Protein AF-A0A0G3GQZ3-F1 (afdb_monomer)

pLDDT: mean 76.83, std 14.46, range [41.19, 97.12]

Sequence (143 aa):
MNITDSNKFIHALNTIAEGVTLLGKAIEETSWAAIEDHADAVGARPITAAELYRPDLVAEAEAYEAAQAQAEQTATPEAAAAAAPEVMAEVTLVELRTLLARLSQSGLTEKVRGLLGEFGYDKLSAVPEEQYAALFARAKELK

Radius of gyration: 30.35 Å; Cα contacts (8 Å, |Δi|>4): 54; chains: 1; bounding box: 63×55×61 Å

Solvent-accessible surface area (backbone atoms only — not comparable to full-atom values): 8788 Å² total; per-residue (Å²): 133,56,70,72,56,51,50,51,51,52,51,53,52,51,54,50,52,53,51,54,30,50,50,42,44,52,52,50,52,56,63,58,75,70,60,67,99,51,92,80,77,7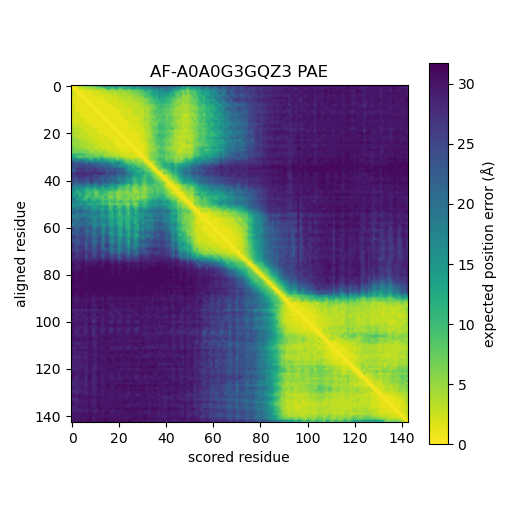6,72,86,79,82,78,42,71,55,74,71,65,46,70,67,59,53,52,51,49,53,51,49,51,52,52,49,54,48,53,59,66,70,57,56,93,83,64,88,84,77,77,81,76,88,69,73,83,71,53,45,72,65,58,49,51,53,52,52,50,53,42,38,73,72,68,40,45,68,60,53,51,49,52,36,46,76,75,72,28,98,45,79,90,72,56,56,73,89,50,36,52,61,51,46,56,58,54,61,69,71,109

Structure (mmCIF, N/CA/C/O backbone):
data_AF-A0A0G3GQZ3-F1
#
_entry.id   AF-A0A0G3GQZ3-F1
#
loop_
_atom_site.group_PDB
_atom_site.id
_atom_site.type_symbol
_atom_site.label_atom_id
_atom_site.label_alt_id
_atom_site.label_comp_id
_atom_site.label_asym_id
_atom_site.label_entity_id
_atom_site.label_seq_id
_atom_site.pdbx_PDB_ins_code
_atom_site.Cartn_x
_atom_site.Cartn_y
_atom_site.Cartn_z
_atom_site.occupancy
_atom_site.B_iso_or_equiv
_atom_site.auth_seq_id
_atom_site.auth_comp_id
_atom_site.auth_asym_id
_atom_site.auth_atom_id
_atom_site.pdbx_PDB_model_num
ATOM 1 N N . MET A 1 1 ? 24.716 23.952 -11.778 1.00 72.56 1 MET A N 1
ATOM 2 C CA . MET A 1 1 ? 24.013 23.207 -12.845 1.00 72.56 1 MET A CA 1
ATOM 3 C C . MET A 1 1 ? 22.841 24.051 -13.317 1.00 72.56 1 MET A C 1
ATOM 5 O O . ME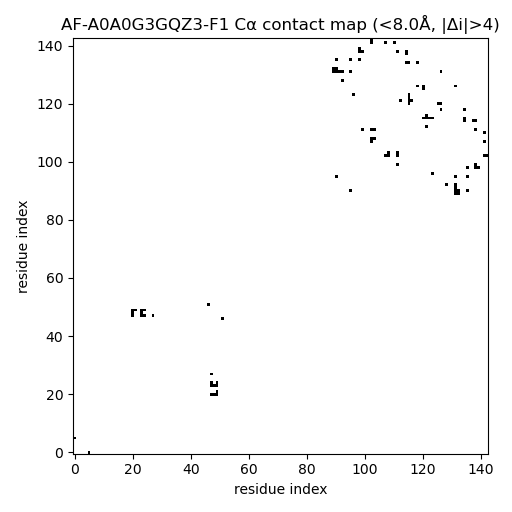T A 1 1 ? 22.189 24.634 -12.459 1.00 72.56 1 MET A O 1
ATOM 9 N N . ASN A 1 2 ? 22.611 24.202 -14.625 1.00 94.56 2 ASN A N 1
ATOM 10 C CA . ASN A 1 2 ? 21.440 24.938 -15.123 1.00 94.56 2 ASN A CA 1
ATOM 11 C C . ASN A 1 2 ? 20.189 24.044 -15.013 1.00 94.56 2 ASN A C 1
ATOM 13 O O . ASN A 1 2 ? 20.301 22.824 -15.111 1.00 94.56 2 ASN A O 1
ATOM 17 N N . ILE A 1 3 ? 19.010 24.648 -14.841 1.00 94.81 3 ILE A N 1
ATOM 18 C CA . ILE A 1 3 ? 17.695 23.986 -14.836 1.00 94.81 3 ILE A CA 1
ATOM 19 C C . ILE A 1 3 ? 17.544 23.019 -16.018 1.00 94.81 3 ILE A C 1
ATOM 21 O O . ILE A 1 3 ? 17.038 21.916 -15.847 1.00 94.81 3 ILE A O 1
ATOM 25 N N . THR A 1 4 ? 18.041 23.390 -17.201 1.00 9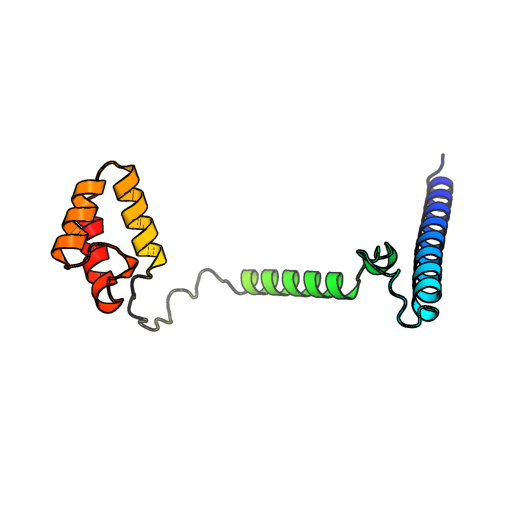6.00 4 THR A N 1
ATOM 26 C CA . THR A 1 4 ? 17.975 22.523 -18.390 1.00 96.00 4 THR A CA 1
ATOM 27 C C . THR A 1 4 ? 18.732 21.209 -18.190 1.00 96.00 4 THR A C 1
ATOM 29 O O . THR A 1 4 ? 18.240 20.150 -18.574 1.00 96.00 4 THR A O 1
ATOM 32 N N . ASP A 1 5 ? 19.911 21.259 -17.572 1.00 95.69 5 ASP A N 1
ATOM 33 C CA . ASP A 1 5 ? 20.704 20.060 -17.299 1.00 95.69 5 ASP A CA 1
ATOM 34 C C . ASP A 1 5 ? 20.067 19.246 -16.174 1.00 95.69 5 ASP A C 1
ATOM 36 O O . ASP A 1 5 ? 19.919 18.034 -16.304 1.00 95.69 5 ASP A O 1
ATOM 40 N N . SER A 1 6 ? 19.591 19.910 -15.115 1.00 95.69 6 SER A N 1
ATOM 41 C CA . SER A 1 6 ? 18.844 19.262 -14.031 1.00 95.69 6 SER A CA 1
ATOM 42 C C . SER A 1 6 ? 17.620 18.502 -14.549 1.00 95.69 6 SER A C 1
ATOM 44 O O . SER A 1 6 ? 17.423 17.350 -14.173 1.00 95.69 6 SER A O 1
ATOM 46 N N . ASN A 1 7 ? 16.848 19.088 -15.468 1.00 95.50 7 ASN A N 1
ATOM 47 C CA . ASN A 1 7 ? 15.688 18.430 -16.070 1.00 95.50 7 ASN A CA 1
ATOM 48 C C . ASN A 1 7 ? 16.090 17.176 -16.856 1.00 95.50 7 ASN A C 1
ATOM 50 O O . ASN A 1 7 ? 15.435 16.145 -16.734 1.00 95.50 7 ASN A O 1
ATOM 54 N N . LYS A 1 8 ? 17.192 17.222 -17.617 1.00 96.94 8 LYS A N 1
ATOM 55 C CA . LYS A 1 8 ? 17.704 16.040 -18.335 1.00 96.94 8 LYS A CA 1
ATOM 56 C C . LYS A 1 8 ? 18.092 14.918 -17.375 1.00 96.94 8 LYS A C 1
ATOM 58 O O . LYS A 1 8 ? 17.761 1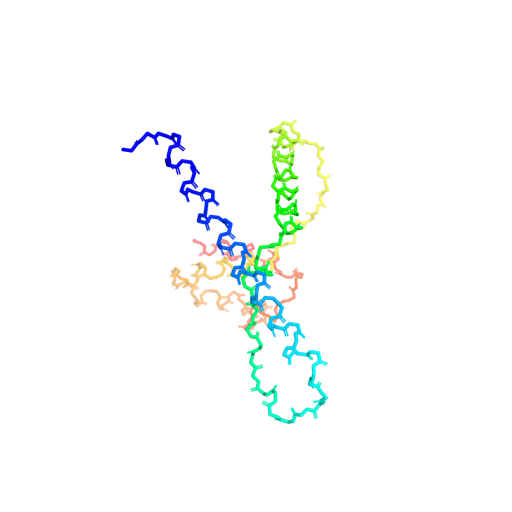3.765 -17.637 1.00 96.94 8 LYS A O 1
ATOM 63 N N . PHE A 1 9 ? 18.757 15.244 -16.265 1.00 95.94 9 PHE A N 1
ATOM 64 C CA . PHE A 1 9 ? 19.115 14.246 -15.255 1.00 95.94 9 PHE A CA 1
ATOM 65 C C . PHE A 1 9 ? 17.883 13.642 -14.583 1.00 95.94 9 PHE A C 1
ATOM 67 O O . PHE A 1 9 ? 17.816 12.425 -14.443 1.00 95.94 9 PHE A O 1
ATOM 74 N N . ILE A 1 10 ? 16.891 14.462 -14.232 1.00 96.00 10 ILE A N 1
ATOM 75 C CA . ILE A 1 10 ? 15.625 13.984 -13.661 1.00 96.00 10 ILE A CA 1
ATOM 76 C C . ILE A 1 10 ? 14.916 13.041 -14.641 1.00 96.00 10 ILE A C 1
ATOM 78 O O . ILE A 1 10 ? 14.518 11.947 -14.254 1.00 96.00 10 ILE A O 1
ATOM 82 N N . HIS A 1 11 ? 14.825 13.403 -15.923 1.00 95.44 11 HIS A N 1
ATOM 83 C CA . HIS A 1 11 ? 14.232 12.527 -16.937 1.00 95.44 11 HIS A CA 1
ATOM 84 C C . HIS A 1 11 ? 14.979 11.199 -17.090 1.00 95.44 11 HIS A C 1
ATOM 86 O O . HIS A 1 11 ? 14.343 10.147 -17.170 1.00 95.44 11 HIS A O 1
ATOM 92 N N . ALA A 1 12 ? 16.314 11.226 -17.102 1.00 96.44 12 ALA A N 1
ATOM 93 C CA . ALA A 1 12 ? 17.118 10.010 -17.180 1.00 96.44 12 ALA A CA 1
ATOM 94 C C . ALA A 1 12 ? 16.872 9.094 -15.970 1.00 96.44 12 ALA A C 1
ATOM 96 O O . ALA A 1 12 ? 16.687 7.891 -16.139 1.00 96.44 12 ALA A O 1
ATOM 97 N N . LEU A 1 13 ? 16.810 9.664 -14.763 1.00 97.12 13 LEU A N 1
ATOM 98 C CA . LEU A 1 13 ? 16.510 8.918 -13.540 1.00 97.12 13 LEU A CA 1
ATOM 99 C C . LEU A 1 13 ? 15.105 8.306 -13.570 1.00 97.12 13 LEU A C 1
ATOM 101 O O . LEU A 1 13 ? 14.959 7.130 -13.246 1.00 97.12 13 LEU A O 1
ATOM 105 N N . ASN A 1 14 ? 14.099 9.061 -14.019 1.00 93.00 14 ASN A N 1
ATOM 106 C C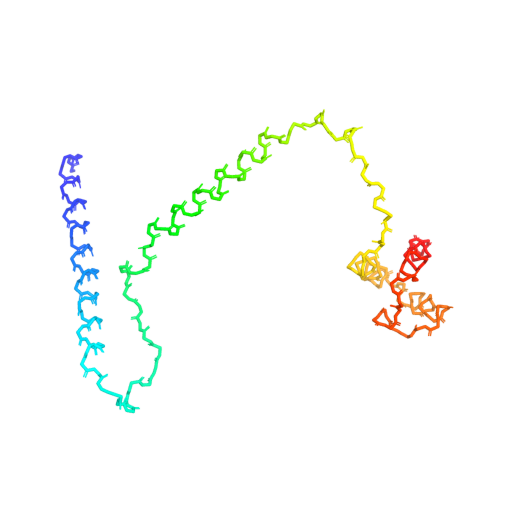A . ASN A 1 14 ? 12.731 8.555 -14.150 1.00 93.00 14 ASN A CA 1
ATOM 107 C C . ASN A 1 14 ? 12.657 7.390 -15.144 1.00 93.00 14 ASN A C 1
ATOM 109 O O . ASN A 1 14 ? 12.080 6.354 -14.837 1.00 93.00 14 ASN A O 1
ATOM 113 N N . THR A 1 15 ? 13.335 7.514 -16.287 1.00 93.62 15 THR A N 1
ATOM 114 C CA . THR A 1 15 ? 13.386 6.451 -17.305 1.00 93.62 15 THR A CA 1
ATOM 115 C C . THR A 1 15 ? 14.026 5.171 -16.752 1.00 93.62 15 THR A C 1
ATOM 117 O O . THR A 1 15 ? 13.560 4.067 -17.023 1.00 93.62 15 THR A O 1
ATOM 120 N N . ILE A 1 16 ? 15.090 5.295 -15.948 1.00 95.50 16 ILE A N 1
ATOM 121 C CA . ILE A 1 16 ? 15.722 4.143 -15.287 1.00 95.50 16 ILE A CA 1
ATOM 122 C C . ILE A 1 16 ? 14.757 3.504 -14.286 1.00 95.50 16 ILE A C 1
ATOM 124 O O . ILE A 1 16 ? 14.638 2.280 -14.258 1.00 95.50 16 ILE A O 1
ATOM 128 N N . ALA A 1 17 ? 14.064 4.313 -13.481 1.00 89.25 17 ALA A N 1
ATOM 129 C CA . ALA A 1 17 ? 13.096 3.814 -12.511 1.00 89.25 17 ALA A CA 1
ATOM 130 C C . ALA A 1 17 ? 11.973 3.021 -13.199 1.00 89.25 17 ALA A C 1
ATOM 132 O O . ALA A 1 17 ? 11.685 1.902 -12.782 1.00 89.25 17 ALA A O 1
ATOM 133 N N . GLU A 1 18 ? 11.415 3.547 -14.291 1.00 86.69 18 GLU A N 1
ATOM 134 C CA . GLU A 1 18 ? 10.426 2.850 -15.127 1.00 86.69 18 GLU A CA 1
ATOM 135 C C . GLU A 1 18 ? 10.972 1.530 -15.692 1.00 86.69 18 GLU A C 1
ATOM 137 O O . GLU A 1 18 ? 10.306 0.498 -15.644 1.00 86.69 18 GLU A O 1
ATOM 142 N N . GLY A 1 19 ? 12.212 1.519 -16.187 1.00 89.56 19 GLY A N 1
ATOM 143 C CA . GLY A 1 19 ? 12.838 0.295 -16.693 1.00 89.56 19 GLY A CA 1
ATOM 144 C C . GLY A 1 19 ? 13.001 -0.784 -15.617 1.00 89.56 19 GLY A C 1
ATOM 145 O O . GLY A 1 19 ? 12.729 -1.958 -15.868 1.00 89.56 19 GLY A O 1
ATOM 146 N N . VAL A 1 20 ? 13.411 -0.398 -14.406 1.00 90.31 20 VAL A N 1
ATOM 147 C CA . VAL A 1 20 ? 13.591 -1.327 -13.278 1.00 90.31 20 VAL A CA 1
ATOM 148 C C . VAL A 1 20 ? 12.252 -1.902 -12.814 1.00 90.31 20 VAL A C 1
ATOM 150 O O . VAL A 1 20 ? 12.172 -3.101 -12.540 1.00 90.31 20 VAL A O 1
ATOM 153 N N . THR A 1 21 ? 11.192 -1.092 -12.755 1.00 86.94 21 THR A N 1
ATOM 154 C CA . THR A 1 21 ? 9.858 -1.576 -12.368 1.00 86.94 21 THR A CA 1
ATOM 155 C C . THR A 1 21 ? 9.272 -2.523 -13.414 1.00 86.94 21 THR A C 1
ATOM 157 O O . THR A 1 21 ? 8.735 -3.570 -13.046 1.00 86.94 21 THR A O 1
ATOM 160 N N . LEU A 1 22 ? 9.443 -2.225 -14.707 1.00 86.19 22 LEU A N 1
ATOM 161 C CA . LEU A 1 22 ? 9.032 -3.111 -15.802 1.00 86.19 22 LEU A CA 1
ATOM 162 C C . LEU A 1 22 ? 9.800 -4.435 -15.805 1.00 86.19 22 LEU A C 1
ATOM 164 O O . LEU A 1 22 ? 9.195 -5.490 -15.992 1.00 86.19 22 LEU A O 1
ATOM 168 N N . LEU A 1 23 ? 11.115 -4.405 -15.564 1.00 89.75 23 LEU A N 1
ATOM 169 C CA . LEU A 1 23 ? 11.920 -5.623 -15.458 1.00 89.75 23 LEU A CA 1
ATOM 170 C C . LEU A 1 23 ? 11.453 -6.495 -14.289 1.00 89.75 23 LEU A C 1
ATOM 172 O O . LEU A 1 23 ? 11.315 -7.704 -14.452 1.00 89.75 23 LEU A O 1
ATOM 176 N N . GLY A 1 24 ? 11.169 -5.880 -13.136 1.00 86.69 24 GLY A N 1
ATOM 177 C CA . GLY A 1 24 ? 10.589 -6.576 -11.991 1.00 86.69 24 GLY A CA 1
ATOM 178 C C . GLY A 1 24 ? 9.303 -7.306 -12.373 1.00 86.69 24 GLY A C 1
ATOM 179 O O . GLY A 1 24 ? 9.198 -8.506 -12.134 1.00 86.69 24 GLY A O 1
ATOM 180 N N . LYS A 1 25 ? 8.372 -6.611 -13.040 1.00 83.94 25 LYS A N 1
ATOM 181 C CA . LYS A 1 25 ? 7.107 -7.196 -13.510 1.00 83.94 25 LYS A CA 1
ATOM 182 C C . LYS A 1 25 ? 7.321 -8.364 -14.479 1.00 83.94 25 LYS A C 1
ATOM 184 O O . LYS A 1 25 ? 6.664 -9.389 -14.358 1.00 83.94 25 LYS A O 1
ATOM 189 N N . ALA A 1 26 ? 8.254 -8.238 -15.422 1.00 84.69 26 ALA A N 1
ATOM 190 C CA . ALA A 1 26 ? 8.551 -9.313 -16.368 1.00 84.69 26 ALA A CA 1
ATOM 191 C C . ALA A 1 26 ? 9.158 -10.548 -15.676 1.00 84.69 26 ALA A C 1
ATOM 193 O O . ALA A 1 26 ? 8.820 -11.682 -16.016 1.00 84.69 26 ALA A O 1
ATOM 194 N N . ILE A 1 27 ? 10.036 -10.346 -14.687 1.00 85.38 27 ILE A N 1
ATOM 195 C CA . ILE A 1 27 ? 10.580 -11.437 -13.862 1.00 85.38 27 ILE A CA 1
ATOM 196 C C . ILE A 1 27 ? 9.457 -12.105 -13.073 1.00 85.38 27 ILE A C 1
ATOM 198 O O . ILE A 1 27 ? 9.406 -13.328 -13.023 1.00 85.38 27 ILE A O 1
ATOM 202 N N . GLU A 1 28 ? 8.555 -11.323 -12.487 1.00 81.19 28 GLU A N 1
ATOM 203 C CA . GLU A 1 28 ? 7.378 -11.825 -11.783 1.00 81.19 28 GLU A CA 1
ATOM 204 C C . GLU A 1 28 ? 6.519 -12.706 -12.708 1.00 81.19 28 GLU A C 1
ATOM 206 O O . GLU A 1 28 ? 6.318 -13.887 -12.433 1.00 81.19 28 GLU A O 1
ATOM 211 N N . GLU A 1 29 ? 6.100 -12.178 -13.858 1.00 80.19 29 GLU A N 1
ATOM 212 C CA . GLU A 1 29 ? 5.262 -12.889 -14.829 1.00 80.19 29 GLU A CA 1
ATOM 213 C C . GLU A 1 29 ? 5.920 -14.181 -15.330 1.00 80.19 29 GLU A C 1
ATOM 215 O O . GLU A 1 29 ? 5.289 -15.235 -15.333 1.00 80.19 29 GLU A O 1
ATOM 220 N N . THR A 1 30 ? 7.206 -14.137 -15.692 1.00 80.19 30 THR A N 1
ATOM 221 C CA . THR A 1 30 ? 7.949 -15.324 -16.155 1.00 80.19 30 THR A CA 1
ATOM 222 C C . THR A 1 30 ? 8.167 -16.352 -15.050 1.00 80.19 30 THR A C 1
ATOM 224 O O . THR A 1 30 ? 8.041 -17.552 -15.299 1.00 80.19 30 THR A O 1
ATOM 227 N N . SER A 1 31 ? 8.453 -15.899 -13.828 1.00 75.88 31 SER A N 1
ATOM 228 C CA . SER A 1 31 ? 8.650 -16.777 -12.673 1.00 75.88 31 SER A CA 1
ATOM 229 C C . SER A 1 31 ? 7.358 -17.475 -12.274 1.00 75.88 31 SER A C 1
ATOM 231 O O . SER A 1 31 ? 7.423 -18.601 -11.800 1.00 75.88 31 SER A O 1
ATOM 233 N N . TRP A 1 32 ? 6.193 -16.855 -12.486 1.00 70.25 32 TRP A N 1
ATOM 234 C CA . TRP A 1 32 ? 4.898 -17.452 -12.149 1.00 70.25 32 TRP A CA 1
ATOM 235 C C . TRP A 1 32 ? 4.219 -18.186 -13.310 1.00 70.25 32 TRP A C 1
ATOM 237 O O . TRP A 1 32 ? 3.443 -19.100 -13.051 1.00 70.25 32 TRP A O 1
ATOM 247 N N . ALA A 1 33 ? 4.518 -17.853 -14.570 1.00 64.12 33 ALA A N 1
ATOM 248 C CA . ALA A 1 33 ? 3.972 -18.543 -15.744 1.00 64.12 33 ALA A CA 1
ATOM 249 C C . ALA A 1 33 ? 4.508 -19.978 -15.913 1.00 64.12 33 ALA A C 1
ATOM 251 O O . ALA A 1 33 ? 3.883 -20.788 -16.594 1.00 64.12 33 ALA A O 1
ATOM 252 N N . ALA A 1 34 ? 5.657 -20.290 -15.304 1.00 59.56 34 ALA A N 1
ATOM 253 C CA . ALA A 1 34 ? 6.330 -21.586 -15.411 1.00 59.56 34 ALA A CA 1
ATOM 254 C C . ALA A 1 34 ? 6.080 -22.539 -14.225 1.00 59.56 34 ALA A C 1
ATOM 256 O O . ALA A 1 34 ? 6.587 -23.659 -14.241 1.00 59.56 34 ALA A O 1
ATOM 257 N N . ILE A 1 35 ? 5.328 -22.126 -13.197 1.00 56.34 35 ILE A N 1
ATOM 258 C CA . ILE A 1 35 ? 5.054 -22.977 -12.030 1.00 56.34 35 ILE A CA 1
ATOM 259 C C . ILE A 1 35 ? 3.785 -23.789 -12.297 1.00 56.34 35 ILE A C 1
ATOM 261 O O . ILE A 1 35 ? 2.674 -23.365 -11.979 1.00 56.34 35 ILE A O 1
ATOM 265 N N . GLU A 1 36 ? 3.967 -24.981 -12.871 1.00 56.16 36 GLU A N 1
ATOM 266 C CA . GLU A 1 36 ? 3.106 -26.117 -12.532 1.00 56.16 36 GLU A CA 1
ATOM 267 C C . GLU A 1 36 ? 3.141 -26.300 -11.009 1.00 56.16 36 GLU A C 1
ATOM 269 O O . GLU A 1 36 ? 4.160 -26.026 -10.388 1.00 56.16 36 GLU A O 1
ATOM 274 N N . ASP A 1 37 ? 2.021 -26.701 -10.412 1.00 58.03 37 ASP A N 1
ATOM 275 C CA . ASP A 1 37 ? 1.771 -26.834 -8.971 1.00 58.03 37 ASP A CA 1
ATOM 276 C C . ASP A 1 37 ? 2.906 -27.580 -8.224 1.00 58.03 37 ASP A C 1
ATOM 278 O O . ASP A 1 37 ? 2.877 -28.796 -8.022 1.00 58.03 37 ASP A O 1
ATOM 282 N N . HIS A 1 38 ? 3.977 -26.863 -7.879 1.00 53.88 38 HIS A N 1
ATOM 283 C CA . HIS A 1 38 ? 5.164 -27.405 -7.234 1.00 53.88 38 HIS A CA 1
ATOM 284 C C . HIS A 1 38 ? 5.167 -26.968 -5.773 1.00 53.88 38 HIS A C 1
ATOM 286 O O . HIS A 1 38 ? 5.093 -25.781 -5.451 1.00 53.88 38 HIS A O 1
ATOM 292 N N . ALA A 1 39 ? 5.291 -27.958 -4.888 1.00 54.53 39 ALA A N 1
ATOM 293 C CA . ALA A 1 39 ? 5.216 -27.833 -3.434 1.00 54.53 39 ALA A CA 1
ATOM 294 C C . ALA A 1 39 ? 6.252 -26.875 -2.804 1.00 54.53 39 ALA A C 1
ATOM 296 O O . ALA A 1 39 ? 6.164 -26.591 -1.613 1.00 54.53 39 ALA A O 1
ATOM 297 N N . ASP A 1 40 ? 7.198 -26.359 -3.592 1.00 56.69 40 ASP A N 1
ATOM 298 C CA . ASP A 1 40 ? 8.243 -25.424 -3.167 1.00 56.69 40 ASP A CA 1
ATOM 299 C C . ASP A 1 40 ? 7.822 -23.946 -3.300 1.00 56.69 40 ASP A C 1
ATOM 301 O O . ASP A 1 40 ? 8.515 -23.055 -2.808 1.00 56.69 40 ASP A O 1
ATOM 305 N N . ALA A 1 41 ? 6.664 -23.654 -3.908 1.00 60.19 41 ALA A N 1
ATOM 306 C CA . ALA A 1 41 ? 6.106 -22.302 -4.033 1.00 60.19 41 ALA A CA 1
ATOM 307 C C . ALA A 1 41 ? 5.429 -21.802 -2.735 1.00 60.19 41 ALA A C 1
ATOM 309 O O . ALA A 1 41 ? 4.372 -21.166 -2.767 1.00 60.19 41 ALA A O 1
ATOM 310 N N . VAL A 1 42 ? 6.015 -22.103 -1.574 1.00 59.28 42 VAL A N 1
ATOM 311 C CA . VAL A 1 42 ? 5.458 -21.754 -0.260 1.00 59.28 42 VAL A CA 1
ATOM 312 C C . VAL A 1 42 ? 6.050 -20.429 0.216 1.00 59.28 42 VAL A C 1
ATOM 314 O O . VAL A 1 42 ? 7.227 -20.341 0.556 1.00 59.28 42 VAL A O 1
ATOM 317 N N . GLY A 1 43 ? 5.221 -19.386 0.268 1.00 64.94 43 GLY A N 1
ATOM 318 C CA . GLY A 1 43 ? 5.602 -18.071 0.788 1.00 64.94 43 GLY A CA 1
ATOM 319 C C . GLY A 1 43 ? 4.765 -16.929 0.214 1.00 64.94 43 GLY A C 1
ATOM 320 O O . GLY A 1 43 ? 4.030 -17.103 -0.757 1.00 64.94 43 GLY A O 1
ATOM 321 N N . ALA A 1 44 ? 4.866 -15.744 0.824 1.00 65.06 44 ALA A N 1
ATOM 322 C CA . ALA A 1 44 ? 4.248 -14.537 0.283 1.00 65.06 44 ALA A CA 1
ATOM 323 C C . ALA A 1 44 ? 4.959 -14.138 -1.018 1.00 65.06 44 ALA A C 1
ATOM 325 O O . ALA A 1 44 ? 6.176 -13.951 -1.027 1.00 65.06 44 ALA A O 1
ATOM 326 N N . ARG A 1 45 ? 4.202 -14.007 -2.110 1.00 69.31 45 ARG A N 1
ATOM 327 C CA . ARG A 1 45 ? 4.738 -13.552 -3.396 1.00 69.31 45 ARG A CA 1
ATOM 328 C C . ARG A 1 45 ? 5.012 -12.047 -3.301 1.00 69.31 45 ARG A C 1
ATOM 330 O O . ARG A 1 45 ? 4.071 -11.298 -3.031 1.00 69.31 45 ARG A O 1
ATOM 337 N N . PRO A 1 46 ? 6.267 -11.592 -3.451 1.00 69.31 46 PRO A N 1
ATOM 338 C CA . PRO A 1 46 ? 6.555 -10.169 -3.435 1.00 69.31 46 PRO A CA 1
ATOM 339 C C . PRO A 1 46 ? 5.929 -9.521 -4.671 1.00 69.31 46 PRO A C 1
ATOM 341 O O . PRO A 1 46 ? 6.192 -9.944 -5.792 1.00 69.31 46 PRO A O 1
ATOM 344 N N . ILE A 1 47 ? 5.107 -8.501 -4.441 1.00 69.56 47 ILE A N 1
ATOM 345 C CA . ILE A 1 47 ? 4.468 -7.714 -5.494 1.00 69.56 47 ILE A CA 1
ATOM 346 C C . ILE A 1 47 ? 5.480 -6.687 -6.001 1.00 69.56 47 ILE A C 1
ATOM 348 O O . ILE A 1 47 ? 6.109 -5.978 -5.205 1.00 69.56 47 ILE A O 1
ATOM 352 N N . THR A 1 48 ? 5.655 -6.596 -7.316 1.00 75.06 48 THR A N 1
ATOM 353 C CA . THR A 1 48 ? 6.565 -5.608 -7.901 1.00 75.06 48 THR A CA 1
ATOM 354 C C . THR A 1 48 ? 6.046 -4.184 -7.697 1.00 75.06 48 THR A C 1
ATOM 356 O O . THR A 1 48 ? 4.848 -3.915 -7.714 1.00 75.06 48 THR A O 1
ATOM 359 N N . ALA A 1 49 ? 6.958 -3.220 -7.521 1.00 71.81 49 ALA A N 1
ATOM 360 C CA . ALA A 1 49 ? 6.589 -1.827 -7.249 1.00 71.81 49 ALA A CA 1
ATOM 361 C C . ALA A 1 49 ? 5.735 -1.181 -8.362 1.00 71.81 49 ALA A C 1
ATOM 363 O O . ALA A 1 49 ? 5.011 -0.225 -8.094 1.00 71.81 49 ALA A O 1
ATOM 364 N N . ALA A 1 50 ? 5.777 -1.724 -9.586 1.00 65.94 50 ALA A N 1
ATOM 365 C CA . ALA A 1 50 ? 4.889 -1.334 -10.679 1.00 65.94 50 ALA A CA 1
ATOM 366 C C . ALA A 1 50 ? 3.403 -1.518 -10.325 1.00 65.94 50 ALA A C 1
ATOM 368 O O . ALA A 1 50 ? 2.581 -0.702 -10.723 1.00 65.94 50 ALA A O 1
ATOM 369 N N . GLU A 1 51 ? 3.059 -2.557 -9.559 1.00 65.69 51 GLU A N 1
ATOM 370 C CA . GLU A 1 51 ? 1.678 -2.842 -9.149 1.00 65.69 51 GLU A CA 1
ATOM 371 C C . GLU A 1 51 ? 1.247 -2.099 -7.874 1.00 65.69 51 GLU A C 1
ATOM 373 O O . GLU A 1 51 ? 0.066 -2.133 -7.510 1.00 65.69 51 GLU A O 1
ATOM 378 N N . LEU A 1 52 ? 2.182 -1.420 -7.194 1.00 67.19 52 LEU A N 1
ATOM 379 C CA . LEU A 1 52 ? 1.874 -0.526 -6.073 1.00 67.19 52 LEU A CA 1
ATOM 380 C C . LEU A 1 52 ? 1.316 0.817 -6.557 1.00 67.19 52 LEU A C 1
ATOM 382 O O . LEU A 1 52 ? 0.498 1.417 -5.863 1.00 67.19 52 LEU A O 1
ATOM 386 N N . TYR A 1 53 ? 1.726 1.285 -7.741 1.00 70.75 53 TYR A N 1
ATOM 387 C CA . TYR A 1 53 ? 1.114 2.454 -8.366 1.00 70.75 53 TYR A CA 1
ATOM 388 C C . TYR A 1 53 ? -0.104 2.027 -9.188 1.00 70.75 53 TYR A C 1
ATOM 390 O O . TYR A 1 53 ? 0.022 1.501 -10.292 1.00 70.75 53 TYR A O 1
ATOM 398 N N . ARG A 1 54 ? -1.293 2.255 -8.626 1.00 73.00 54 ARG A N 1
ATOM 399 C CA . ARG A 1 54 ? -2.584 1.917 -9.233 1.00 73.00 54 ARG A CA 1
ATOM 400 C C . ARG A 1 54 ? -3.331 3.197 -9.611 1.00 73.00 54 ARG A C 1
ATOM 402 O O . ARG A 1 54 ? -3.943 3.808 -8.734 1.00 73.00 54 ARG A O 1
ATOM 409 N N . PRO A 1 55 ? -3.242 3.656 -10.873 1.00 74.06 55 PRO A N 1
ATOM 410 C CA . PRO A 1 55 ? -3.864 4.911 -11.300 1.00 74.06 55 PRO A CA 1
ATOM 411 C C . PRO A 1 55 ? -5.395 4.878 -11.183 1.00 74.06 55 PRO A C 1
ATOM 413 O O . PRO A 1 55 ? -6.016 5.913 -10.982 1.00 74.06 55 PRO A O 1
ATOM 416 N N . ASP A 1 56 ? -5.992 3.691 -11.250 1.00 80.56 56 ASP A N 1
ATOM 417 C CA . ASP A 1 56 ? -7.395 3.416 -10.947 1.00 80.56 56 ASP A CA 1
ATOM 418 C C . ASP A 1 56 ? -7.754 3.738 -9.488 1.00 80.56 56 ASP A C 1
ATOM 420 O O . ASP A 1 56 ? -8.740 4.431 -9.255 1.00 80.56 56 ASP A O 1
ATOM 424 N N . LEU A 1 57 ? -6.925 3.337 -8.516 1.00 79.06 57 LEU A N 1
ATOM 425 C CA . LEU A 1 57 ? -7.141 3.679 -7.104 1.00 79.06 57 LEU A CA 1
ATOM 426 C C . LEU A 1 57 ? -6.912 5.166 -6.820 1.00 79.06 57 LEU A C 1
ATOM 428 O O . LEU A 1 57 ? -7.599 5.742 -5.981 1.00 79.06 57 LEU A O 1
ATOM 432 N N . VAL A 1 58 ? -5.956 5.794 -7.513 1.00 83.75 58 VAL A N 1
ATOM 433 C CA . VAL A 1 58 ? -5.741 7.248 -7.425 1.00 83.75 58 VAL A CA 1
ATOM 434 C C . VAL A 1 58 ? -6.968 7.991 -7.952 1.00 83.75 58 VAL A C 1
ATOM 436 O O . VAL A 1 58 ? -7.476 8.874 -7.272 1.00 83.75 58 VAL A O 1
ATOM 439 N N . ALA A 1 59 ? -7.502 7.586 -9.107 1.00 87.25 59 ALA A N 1
ATOM 440 C CA . ALA A 1 59 ? -8.716 8.170 -9.669 1.00 87.25 59 ALA A CA 1
ATOM 441 C C . ALA A 1 59 ? -9.952 7.937 -8.780 1.00 87.25 59 ALA A C 1
ATOM 443 O O . ALA A 1 59 ? -10.796 8.823 -8.653 1.00 87.25 59 ALA A O 1
ATOM 444 N N . GLU A 1 60 ? -10.066 6.770 -8.140 1.00 86.81 60 GLU A N 1
ATOM 445 C CA . GLU A 1 60 ? -11.142 6.478 -7.187 1.00 86.81 60 GLU A CA 1
ATOM 446 C C . GLU A 1 60 ? -11.029 7.331 -5.912 1.00 86.81 60 GLU A C 1
ATOM 448 O O . GLU A 1 60 ? -12.036 7.855 -5.434 1.00 86.81 60 GLU A O 1
ATOM 453 N N . ALA A 1 61 ? -9.812 7.547 -5.402 1.00 87.06 61 ALA A N 1
ATOM 454 C CA . ALA A 1 61 ? -9.557 8.443 -4.275 1.00 87.06 61 ALA A CA 1
ATOM 455 C C . ALA A 1 61 ? -9.873 9.909 -4.618 1.00 87.06 61 ALA A C 1
ATOM 457 O O . ALA A 1 61 ? -10.572 10.574 -3.857 1.00 87.06 61 ALA A O 1
ATOM 458 N N . GLU A 1 62 ? -9.450 10.395 -5.787 1.00 90.88 62 GLU A N 1
ATOM 459 C CA . GLU A 1 62 ? -9.784 11.741 -6.276 1.00 90.88 62 GLU A CA 1
ATOM 460 C C . GLU A 1 62 ? -11.299 11.919 -6.463 1.00 90.88 62 GLU A C 1
ATOM 462 O O . GLU A 1 62 ? -11.859 12.959 -6.112 1.00 90.88 62 GLU A O 1
ATOM 467 N N . ALA A 1 63 ? -11.993 10.895 -6.971 1.00 90.50 63 ALA A N 1
ATOM 468 C CA . ALA A 1 63 ? -13.449 10.902 -7.096 1.00 90.50 63 ALA A CA 1
ATOM 469 C C . ALA A 1 63 ? -14.145 10.931 -5.726 1.00 90.50 63 ALA A C 1
ATOM 471 O O . ALA A 1 63 ? -15.137 11.643 -5.555 1.00 90.50 63 ALA A O 1
ATOM 472 N N . TYR A 1 64 ? -13.620 10.196 -4.744 1.00 88.62 64 TYR A N 1
ATOM 473 C CA . TYR A 1 64 ? -14.113 10.210 -3.370 1.00 88.62 64 TYR A CA 1
ATOM 474 C C . TYR A 1 64 ? -13.911 11.578 -2.702 1.00 88.62 64 TYR A C 1
ATOM 476 O O . TYR A 1 64 ? -14.847 12.115 -2.110 1.00 88.62 64 TYR A O 1
ATOM 484 N N . GLU A 1 65 ? -12.734 12.188 -2.851 1.00 89.25 65 GLU A N 1
ATOM 485 C CA . GLU A 1 65 ? -12.443 13.538 -2.350 1.00 89.25 65 GLU A CA 1
ATOM 486 C C . GLU A 1 65 ? -13.331 14.598 -3.018 1.00 89.25 65 GLU A C 1
ATOM 488 O O . GLU A 1 65 ? -13.885 15.466 -2.342 1.00 89.25 65 GLU A O 1
ATOM 493 N N . ALA A 1 66 ? -13.554 14.500 -4.332 1.00 88.81 66 ALA A N 1
ATOM 494 C CA . ALA A 1 66 ? -14.468 15.383 -5.053 1.00 88.81 66 ALA A CA 1
ATOM 495 C C . ALA A 1 66 ? -15.924 15.222 -4.585 1.00 88.81 66 ALA A C 1
ATOM 497 O O . ALA A 1 66 ? -16.644 16.216 -4.461 1.00 88.81 66 ALA A O 1
ATOM 498 N N . ALA A 1 67 ? -16.358 13.993 -4.295 1.00 87.12 67 ALA A N 1
ATOM 499 C CA . ALA A 1 67 ? -17.681 13.721 -3.741 1.00 87.12 67 ALA A CA 1
ATOM 500 C C . ALA A 1 67 ? -17.834 14.280 -2.316 1.00 87.12 67 ALA A C 1
ATOM 502 O O . ALA A 1 67 ? -18.874 14.859 -2.003 1.00 87.12 67 ALA A O 1
ATOM 503 N N . GLN A 1 68 ? -16.800 14.177 -1.472 1.00 86.75 68 GLN A N 1
ATOM 504 C CA . GLN A 1 68 ? -16.788 14.799 -0.142 1.00 86.75 68 GLN A CA 1
ATOM 505 C C . GLN A 1 68 ? -16.837 16.327 -0.226 1.00 86.75 68 GLN A C 1
ATOM 507 O O . GLN A 1 68 ? -17.670 16.944 0.432 1.00 86.75 68 GLN A O 1
ATOM 512 N N . ALA A 1 69 ? -16.029 16.940 -1.094 1.00 83.50 69 ALA A N 1
ATOM 513 C CA . ALA A 1 69 ? -16.026 18.388 -1.290 1.00 83.50 69 ALA A CA 1
ATOM 514 C C . ALA A 1 69 ? -17.378 18.913 -1.811 1.00 83.50 69 ALA A C 1
ATOM 516 O O . ALA A 1 69 ? -17.841 19.974 -1.391 1.00 83.50 69 ALA A O 1
ATOM 517 N N . GLN A 1 70 ? -18.044 18.161 -2.695 1.00 76.94 70 GLN A N 1
ATOM 518 C CA . GLN A 1 70 ? -19.401 18.483 -3.146 1.00 76.94 70 GLN A CA 1
ATOM 519 C C . GLN A 1 70 ? -20.427 18.333 -2.019 1.00 76.94 70 GLN A C 1
ATOM 521 O O . GLN A 1 70 ? -21.265 19.219 -1.856 1.00 76.94 70 GLN A O 1
ATOM 526 N N . ALA A 1 71 ? -20.341 17.273 -1.209 1.00 76.12 71 ALA A N 1
ATOM 527 C CA . ALA A 1 71 ? -21.213 17.079 -0.051 1.00 76.12 71 ALA A CA 1
ATOM 528 C C . ALA A 1 71 ? -21.070 18.226 0.967 1.00 76.12 71 ALA A C 1
ATOM 530 O O . ALA A 1 71 ? -22.078 18.761 1.432 1.00 76.12 71 ALA A O 1
ATOM 531 N N . GLU A 1 72 ? -19.841 18.672 1.235 1.00 72.38 72 GLU A N 1
ATOM 532 C CA . GLU A 1 72 ? -19.530 19.815 2.103 1.00 72.38 72 GLU A CA 1
ATOM 533 C C . GLU A 1 72 ? -20.010 21.157 1.524 1.00 72.38 72 GLU A C 1
ATOM 535 O O . GLU A 1 72 ? -20.469 22.016 2.273 1.00 72.38 72 GLU A O 1
ATOM 540 N N . GLN A 1 73 ? -19.983 21.341 0.200 1.00 63.62 73 GLN A N 1
ATOM 541 C CA . GLN A 1 73 ? -20.523 22.542 -0.458 1.00 63.62 73 GLN A CA 1
ATOM 542 C C . GLN A 1 73 ? -22.055 22.566 -0.508 1.00 63.62 73 GLN A C 1
ATOM 544 O O . GLN A 1 73 ? -22.658 23.635 -0.413 1.00 63.62 73 GLN A O 1
ATOM 549 N N . THR A 1 74 ? -22.707 21.406 -0.627 1.00 55.81 74 THR A N 1
ATOM 550 C CA . THR A 1 74 ? -24.172 21.299 -0.515 1.00 55.81 74 THR A CA 1
ATOM 551 C C . THR A 1 74 ? -24.673 21.336 0.927 1.00 55.81 74 THR A C 1
ATOM 553 O O . THR A 1 74 ? -25.858 21.593 1.145 1.00 55.81 74 THR A O 1
ATOM 556 N N . ALA A 1 75 ? -23.790 21.174 1.918 1.00 55.91 75 ALA A N 1
ATOM 557 C CA . ALA A 1 75 ? -24.077 21.446 3.322 1.00 55.91 75 ALA A CA 1
ATOM 558 C C . ALA A 1 75 ? -24.148 22.966 3.566 1.00 55.91 75 ALA A C 1
ATOM 560 O O . ALA A 1 75 ? -23.325 23.576 4.245 1.00 55.91 75 ALA A O 1
ATOM 561 N N . THR A 1 76 ? -25.171 23.602 2.995 1.00 48.72 76 THR A N 1
ATOM 562 C CA . THR A 1 76 ? -25.574 24.955 3.382 1.00 48.72 76 THR A CA 1
ATOM 563 C C . THR A 1 76 ? -25.990 24.914 4.863 1.00 48.72 76 THR A C 1
ATOM 565 O O . THR A 1 76 ? -26.799 24.054 5.221 1.00 48.72 76 THR A O 1
ATOM 568 N N . PRO A 1 77 ? -25.537 25.832 5.740 1.00 53.25 77 PRO A N 1
ATOM 569 C CA . PRO A 1 77 ? -25.947 25.860 7.152 1.00 53.25 77 PRO A CA 1
ATOM 570 C C . PRO A 1 77 ? -27.436 26.183 7.386 1.00 53.25 77 PRO A C 1
ATOM 572 O O . PRO A 1 77 ? -27.864 26.316 8.528 1.00 53.25 77 PRO A O 1
ATOM 575 N N . GLU A 1 78 ? -28.234 26.334 6.328 1.00 46.44 78 GLU A N 1
ATOM 576 C CA . GLU A 1 78 ? -29.571 26.934 6.369 1.00 46.44 78 GLU A CA 1
ATOM 577 C C . GLU A 1 78 ? -30.652 26.035 5.743 1.00 4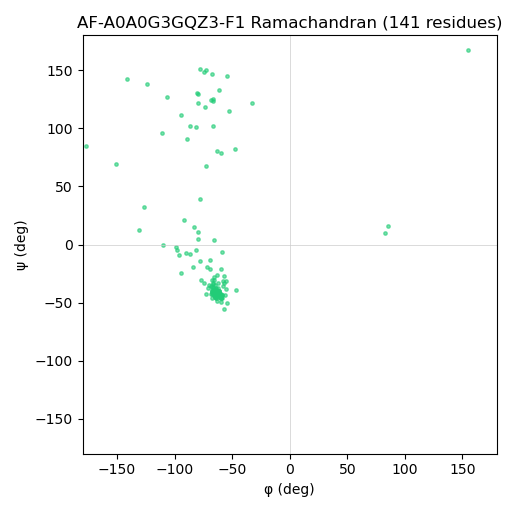6.44 78 GLU A C 1
ATOM 579 O O . GLU A 1 78 ? -31.635 26.501 5.180 1.00 46.44 78 GLU A O 1
ATOM 584 N N . ALA A 1 79 ? -30.487 24.714 5.850 1.00 41.66 79 ALA A N 1
ATOM 585 C CA . ALA A 1 79 ? -31.551 23.747 5.556 1.00 41.66 79 ALA A CA 1
ATOM 586 C C . ALA A 1 79 ? -31.740 22.692 6.664 1.00 41.66 79 ALA A C 1
ATOM 588 O O . ALA A 1 79 ? -32.471 21.723 6.487 1.00 41.66 79 ALA A O 1
ATOM 589 N N . ALA A 1 80 ? -31.148 22.898 7.846 1.00 42.78 80 ALA A N 1
ATOM 590 C CA . ALA A 1 80 ? -31.351 22.043 9.020 1.00 42.78 80 ALA A CA 1
ATOM 591 C C . ALA A 1 80 ? -32.622 22.391 9.832 1.00 42.78 80 ALA A C 1
ATOM 593 O O . ALA A 1 80 ? -32.756 21.965 10.975 1.00 42.78 80 ALA A O 1
ATOM 594 N N . ALA A 1 81 ? -33.556 23.170 9.268 1.00 49.53 81 ALA A N 1
ATOM 595 C CA . ALA A 1 81 ? -34.795 23.569 9.945 1.00 49.53 81 ALA A CA 1
ATOM 596 C C . ALA A 1 81 ? -36.077 22.925 9.381 1.00 49.53 81 ALA A C 1
ATOM 598 O O . ALA A 1 81 ? -37.155 23.188 9.908 1.00 49.53 81 ALA A O 1
ATOM 599 N N . ALA A 1 82 ? -36.015 22.083 8.344 1.00 48.22 82 ALA A N 1
ATOM 600 C CA . ALA A 1 82 ? -37.236 21.533 7.750 1.00 48.22 82 ALA A CA 1
ATOM 601 C C . ALA A 1 82 ? -37.046 20.151 7.111 1.00 48.22 82 ALA A C 1
ATOM 603 O O . ALA A 1 82 ? -37.127 20.012 5.898 1.00 48.22 82 ALA A O 1
ATOM 604 N N . ALA A 1 83 ? -36.819 19.131 7.938 1.00 42.50 83 ALA A N 1
ATOM 605 C CA . ALA A 1 83 ? -37.338 17.775 7.731 1.00 42.50 83 ALA A CA 1
ATOM 606 C C . ALA A 1 83 ? -36.936 16.914 8.932 1.00 42.50 83 ALA A C 1
ATOM 608 O O . ALA A 1 83 ? -35.924 16.219 8.916 1.00 42.50 83 ALA A O 1
ATOM 609 N N . ALA A 1 84 ? -37.742 16.970 9.987 1.00 47.34 84 ALA A N 1
ATOM 610 C CA . ALA A 1 84 ? -37.839 15.843 10.893 1.00 47.34 84 ALA A CA 1
ATOM 611 C C . ALA A 1 84 ? -38.498 14.683 10.128 1.00 47.34 84 ALA A C 1
ATOM 613 O O . ALA A 1 84 ? -39.637 14.830 9.682 1.00 47.34 84 ALA A O 1
ATOM 614 N N . PRO A 1 85 ? -37.872 13.507 10.02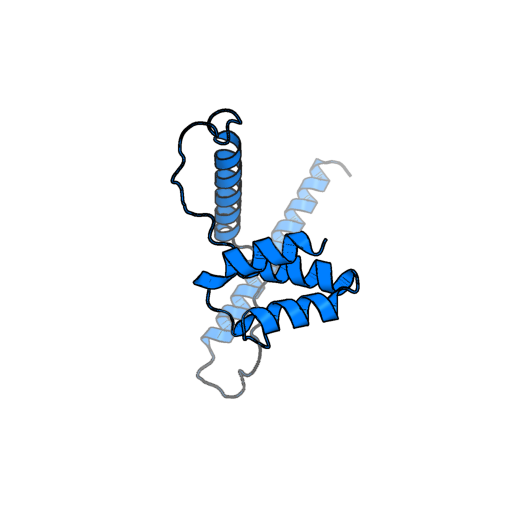5 1.00 41.19 85 PRO A N 1
ATOM 615 C CA . PRO A 1 85 ? -38.509 12.331 10.550 1.00 41.19 85 PRO A CA 1
ATOM 616 C C . PRO A 1 85 ? -38.263 12.342 12.059 1.00 41.19 85 PRO A C 1
ATOM 618 O O . PRO A 1 85 ? -37.125 12.378 12.530 1.00 41.19 85 PRO A O 1
ATOM 621 N N . GLU A 1 86 ? -39.342 12.340 12.827 1.00 48.25 86 GLU A N 1
ATOM 622 C CA . GLU A 1 86 ? -39.325 11.869 14.204 1.00 48.25 86 GLU A CA 1
ATOM 623 C C . GLU A 1 86 ? -38.879 10.398 14.188 1.00 48.25 86 GLU A C 1
ATOM 625 O O . GLU A 1 86 ? -39.691 9.480 14.234 1.00 48.25 86 GLU A O 1
ATOM 630 N N . VAL A 1 87 ? -37.577 10.148 14.060 1.00 44.78 87 VAL A N 1
ATOM 631 C CA . VAL A 1 87 ? -37.018 8.868 14.470 1.00 44.78 87 VAL A CA 1
ATOM 632 C C . VAL A 1 87 ? -36.847 9.028 15.961 1.00 44.78 87 VAL A C 1
ATOM 634 O O . VAL A 1 87 ? -35.971 9.756 16.432 1.00 44.78 87 VAL A O 1
ATOM 637 N N . MET A 1 88 ? -37.800 8.446 16.683 1.00 44.41 88 MET A N 1
ATOM 638 C CA . MET A 1 88 ? -37.741 8.235 18.118 1.00 44.41 88 MET A CA 1
ATOM 639 C C . MET A 1 88 ? -36.286 7.984 18.502 1.00 44.41 88 MET A C 1
ATOM 641 O O . MET A 1 88 ? -35.647 7.111 17.923 1.00 44.41 88 MET A O 1
ATOM 645 N N . ALA A 1 89 ? -35.754 8.813 19.400 1.00 48.00 89 ALA A N 1
ATOM 646 C CA . ALA A 1 89 ? -34.395 8.698 19.897 1.00 48.00 89 ALA A CA 1
ATOM 647 C C . ALA A 1 89 ? -34.251 7.365 20.643 1.00 48.00 89 ALA A C 1
ATOM 649 O O . ALA A 1 89 ? -34.365 7.299 21.868 1.00 48.00 89 ALA A O 1
ATOM 650 N N . GLU A 1 90 ? -34.069 6.284 19.893 1.00 56.56 90 GLU A N 1
ATOM 651 C CA . GLU A 1 90 ? -33.639 5.004 20.410 1.00 56.56 90 GLU A CA 1
ATOM 652 C C . GLU A 1 90 ? -32.221 5.232 20.897 1.00 56.56 90 GLU A C 1
ATOM 654 O O . GLU A 1 90 ? -31.283 5.383 20.115 1.00 56.56 90 GLU A O 1
ATOM 659 N N . VAL A 1 91 ? -32.086 5.361 22.215 1.00 62.56 91 VAL A N 1
ATOM 660 C CA . VAL A 1 91 ? -30.779 5.428 22.853 1.00 62.56 91 VAL A CA 1
ATOM 661 C C . VAL A 1 91 ? -29.985 4.226 22.371 1.00 62.56 91 VAL A C 1
ATOM 663 O O . VAL A 1 91 ? -30.331 3.079 22.663 1.00 62.56 91 VAL A O 1
ATOM 666 N N . THR A 1 92 ? -28.908 4.492 21.641 1.00 77.25 92 THR A N 1
ATOM 667 C CA . THR A 1 92 ? -28.106 3.410 21.087 1.00 77.25 92 THR A CA 1
ATOM 668 C C . THR A 1 92 ? -27.278 2.772 22.196 1.00 77.25 92 THR A C 1
ATOM 670 O O . THR A 1 92 ? -26.815 3.420 23.142 1.00 77.25 92 THR A O 1
ATOM 673 N N . LEU A 1 93 ? -27.030 1.471 22.068 1.00 78.31 93 LEU A N 1
ATOM 674 C CA . LEU A 1 93 ? -26.219 0.710 23.020 1.00 78.31 93 LEU A CA 1
ATOM 675 C C . LEU A 1 93 ? -24.818 1.341 23.201 1.00 78.31 93 LEU A C 1
ATOM 677 O O . LEU A 1 93 ? -24.239 1.321 24.291 1.00 78.31 93 LEU A O 1
ATOM 681 N N . VAL A 1 94 ? -24.293 1.970 22.146 1.00 81.44 94 VAL A N 1
ATOM 682 C CA . VAL A 1 94 ? -23.027 2.716 22.160 1.00 81.44 94 VAL A CA 1
ATOM 683 C C . VAL A 1 94 ? -23.091 3.916 23.109 1.00 81.44 94 VAL A C 1
ATOM 685 O O . VAL A 1 94 ? -22.210 4.070 23.959 1.00 81.44 94 VAL A O 1
ATOM 688 N N . GLU A 1 95 ? -24.133 4.741 23.031 1.00 81.62 95 GLU A N 1
ATOM 689 C CA . GLU A 1 95 ? -24.304 5.906 23.910 1.00 81.62 95 GLU A CA 1
ATOM 690 C C . GLU A 1 95 ? -24.442 5.491 25.374 1.00 81.62 95 GLU A C 1
ATOM 692 O O . GLU A 1 95 ? -23.814 6.080 26.258 1.00 81.62 95 GLU A O 1
ATOM 697 N N . LEU A 1 96 ? -25.194 4.420 25.627 1.00 84.75 96 LEU A N 1
ATOM 698 C CA . LEU A 1 96 ? -25.394 3.870 26.961 1.00 84.75 96 LEU A CA 1
ATOM 699 C C . LEU A 1 96 ? -24.089 3.322 27.558 1.00 84.75 96 LEU A C 1
ATOM 701 O O . LEU A 1 96 ? -23.751 3.641 28.700 1.00 84.75 96 LEU A O 1
ATOM 705 N N . ARG A 1 97 ? -23.294 2.577 26.776 1.00 86.06 97 ARG A N 1
ATOM 706 C CA . ARG A 1 97 ? -21.945 2.132 27.182 1.00 86.06 97 ARG A CA 1
ATOM 707 C C . ARG A 1 97 ? -21.041 3.311 27.512 1.00 86.06 97 ARG A C 1
ATOM 709 O O . ARG A 1 97 ? -20.335 3.273 28.515 1.00 86.06 97 ARG A O 1
ATOM 716 N N . THR A 1 98 ? -21.081 4.356 26.695 1.00 85.62 98 THR A N 1
ATOM 717 C CA . THR A 1 98 ? -20.234 5.542 26.869 1.00 85.62 98 THR A CA 1
ATOM 718 C C . THR A 1 98 ? -20.605 6.308 28.141 1.00 85.62 98 THR A C 1
ATOM 720 O O . THR A 1 98 ? -19.726 6.713 28.906 1.00 85.62 98 THR A O 1
ATOM 723 N N . LEU A 1 99 ? -21.904 6.470 28.412 1.00 85.69 99 LEU A N 1
ATOM 724 C CA . LEU A 1 99 ? -22.400 7.151 29.607 1.00 85.69 99 LEU A CA 1
ATOM 725 C C . LEU A 1 99 ? -22.091 6.359 30.886 1.00 85.69 99 LEU A C 1
ATOM 727 O O . LEU A 1 99 ? -21.554 6.927 31.839 1.00 85.69 99 LEU A O 1
ATOM 731 N N . LEU A 1 100 ? -22.344 5.048 30.893 1.00 85.44 100 LEU A N 1
ATOM 732 C CA . LEU A 1 100 ? -22.035 4.192 32.043 1.00 85.44 100 LEU A CA 1
ATOM 733 C C . LEU A 1 100 ? -20.525 4.068 32.292 1.00 85.44 100 LEU A C 1
ATOM 735 O O . LEU A 1 100 ? -20.099 4.078 33.446 1.00 85.44 100 LEU A O 1
ATOM 739 N N . ALA A 1 101 ? -19.702 4.018 31.240 1.00 84.81 101 ALA A N 1
ATOM 740 C CA . ALA A 1 101 ? -18.244 4.020 31.371 1.00 84.81 101 ALA A CA 1
ATOM 741 C C . ALA A 1 101 ? -17.734 5.319 32.011 1.00 84.81 101 ALA A C 1
ATOM 743 O O . ALA A 1 101 ? -16.899 5.272 32.915 1.00 84.81 101 ALA A O 1
ATOM 744 N N . ARG A 1 102 ? -18.284 6.474 31.611 1.00 85.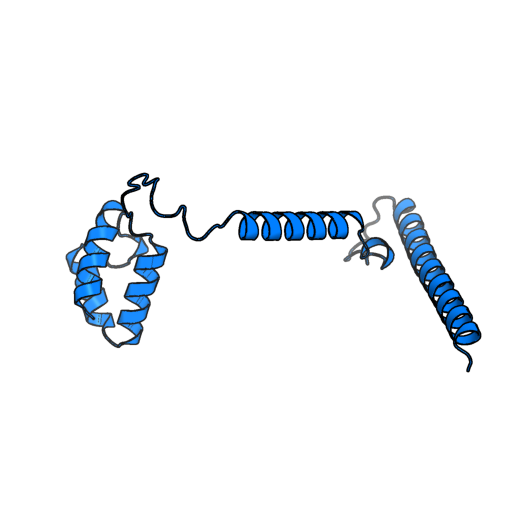94 102 ARG A N 1
ATOM 745 C CA . ARG A 1 102 ? -17.945 7.770 32.215 1.00 85.94 102 ARG A CA 1
ATOM 746 C C . ARG A 1 102 ? -18.314 7.821 33.704 1.00 85.94 102 ARG A C 1
ATOM 748 O O . ARG A 1 102 ? -17.508 8.294 34.499 1.00 85.94 102 ARG A O 1
ATOM 755 N N . LEU A 1 103 ? -19.485 7.303 34.086 1.00 84.94 103 LEU A N 1
ATOM 756 C CA . LEU A 1 103 ? -19.913 7.223 35.493 1.00 84.94 103 LEU A CA 1
ATOM 757 C C . LEU A 1 103 ? -19.066 6.235 36.314 1.00 84.94 103 LEU A C 1
ATOM 759 O O . LEU A 1 103 ? -18.758 6.479 37.480 1.00 84.94 103 LEU A O 1
ATOM 763 N N . SER A 1 104 ? -18.650 5.118 35.713 1.00 83.00 104 SER A N 1
ATOM 764 C CA . SER A 1 104 ? -17.737 4.170 36.362 1.00 83.00 104 SER A CA 1
ATOM 765 C C . SER A 1 104 ? -16.360 4.797 36.602 1.00 83.00 104 SER A C 1
ATOM 767 O O . SER A 1 104 ? -15.798 4.651 37.687 1.00 83.00 104 SER A O 1
ATOM 769 N N . GLN A 1 105 ? -15.856 5.579 35.641 1.00 83.88 105 GLN A N 1
ATOM 770 C CA . GLN A 1 105 ? -14.594 6.308 35.778 1.00 83.88 105 GLN A CA 1
ATOM 771 C C . GLN A 1 105 ? -14.653 7.402 36.856 1.00 83.88 105 GLN A C 1
ATOM 773 O O . GLN A 1 105 ? -13.649 7.656 37.516 1.00 83.88 105 GLN A O 1
ATOM 778 N N . SER A 1 106 ? -15.822 8.004 37.097 1.00 82.38 106 SER A N 1
ATOM 779 C CA . SER A 1 106 ? -16.034 8.941 38.209 1.00 82.38 106 SER A CA 1
ATOM 780 C C . SER A 1 106 ? -16.259 8.255 39.567 1.00 82.38 106 SER A C 1
ATOM 782 O O . SER A 1 106 ? -16.642 8.916 40.529 1.00 82.38 106 SER A O 1
ATOM 784 N N . GLY A 1 107 ? -16.037 6.938 39.667 1.00 83.75 107 GLY A N 1
ATOM 785 C CA . GLY A 1 107 ? -16.118 6.179 40.919 1.00 83.75 107 GLY A CA 1
ATOM 786 C C . GLY A 1 107 ? -17.530 5.745 41.321 1.00 83.75 107 GLY A C 1
ATOM 787 O O . GLY A 1 107 ? -17.720 5.235 42.423 1.00 83.75 107 GLY A O 1
ATOM 788 N N . LEU A 1 108 ? -18.530 5.897 40.446 1.00 84.06 108 LEU A N 1
ATOM 789 C CA . LEU A 1 108 ? -19.932 5.547 40.727 1.00 84.06 108 LEU A CA 1
ATOM 790 C C . LEU A 1 108 ? -20.283 4.109 40.308 1.00 84.06 108 LEU A C 1
ATOM 792 O O . LEU A 1 108 ? -21.454 3.779 40.132 1.00 84.06 108 LEU A O 1
ATOM 796 N N . THR A 1 109 ? -19.285 3.234 40.168 1.00 83.38 109 THR A N 1
ATOM 797 C CA . THR A 1 109 ? -19.443 1.850 39.688 1.00 83.38 109 THR A CA 1
ATOM 798 C C . THR A 1 109 ? -20.454 1.036 40.506 1.00 83.38 109 THR A C 1
ATOM 800 O O . THR A 1 109 ? -21.237 0.290 39.924 1.00 83.38 109 THR A O 1
ATOM 803 N N . GLU A 1 110 ? -20.506 1.214 41.832 1.00 82.94 110 GLU A N 1
ATOM 804 C CA . GLU A 1 110 ? -21.499 0.538 42.688 1.00 82.94 110 GLU A CA 1
ATOM 805 C C . GLU A 1 110 ? -22.927 1.047 42.440 1.00 82.94 110 GLU A C 1
ATOM 807 O O . GLU A 1 110 ? -23.867 0.256 42.424 1.00 82.94 110 GLU A O 1
ATOM 812 N N . LYS A 1 111 ? -23.102 2.346 42.158 1.00 81.94 111 LYS A N 1
ATOM 813 C CA . LYS A 1 111 ? -24.418 2.910 41.814 1.00 81.94 111 LYS A CA 1
ATOM 814 C C . LYS A 1 111 ? -24.881 2.460 40.433 1.00 81.94 111 LYS A C 1
ATOM 816 O O . LYS A 1 111 ? -26.055 2.174 40.255 1.00 81.94 111 LYS A O 1
ATOM 821 N N . VAL A 1 112 ? -23.959 2.350 39.476 1.00 83.81 112 VAL A N 1
ATOM 822 C CA . VAL A 1 112 ? -24.251 1.796 38.147 1.00 83.81 112 VAL A CA 1
ATOM 823 C C . VAL A 1 112 ? -24.651 0.322 38.249 1.00 83.81 112 VAL A C 1
ATOM 825 O O . VAL A 1 112 ? -25.629 -0.080 37.627 1.00 83.81 112 VAL A O 1
ATOM 828 N N . ARG A 1 113 ? -23.949 -0.482 39.060 1.00 82.75 113 ARG A N 1
ATOM 829 C CA . ARG A 1 113 ? -24.317 -1.888 39.296 1.00 82.75 113 ARG A CA 1
ATOM 830 C C . ARG A 1 113 ? -25.676 -2.009 39.992 1.00 82.75 113 ARG A C 1
ATOM 832 O O . ARG A 1 113 ? -26.476 -2.842 39.587 1.00 82.75 113 ARG A O 1
ATOM 839 N N . GLY A 1 114 ? -25.946 -1.163 40.987 1.00 83.44 114 GLY A N 1
ATOM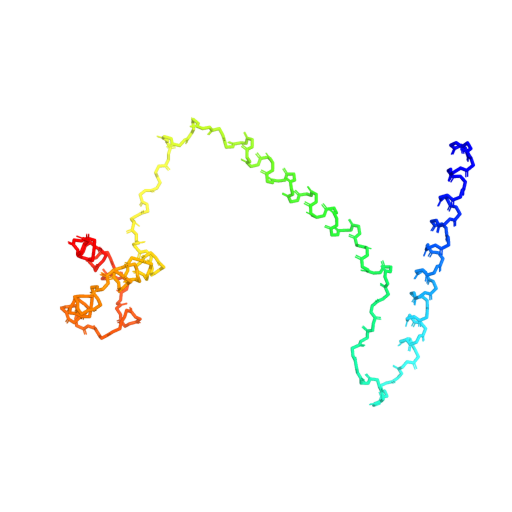 840 C CA . GLY A 1 114 ? -27.252 -1.083 41.645 1.00 83.44 114 GLY A CA 1
ATOM 841 C C . GLY A 1 114 ? -28.373 -0.730 40.668 1.00 83.44 114 GLY A C 1
ATOM 842 O O . GLY A 1 114 ? -29.379 -1.426 40.632 1.00 83.44 114 GLY A O 1
ATOM 843 N N . LEU A 1 115 ? -28.151 0.268 39.807 1.00 86.44 115 LEU A N 1
ATOM 844 C CA . LEU A 1 115 ? -29.096 0.666 38.765 1.00 86.44 115 LEU A CA 1
ATOM 845 C C . LEU A 1 115 ? -29.383 -0.484 37.792 1.00 86.44 115 LEU A C 1
ATOM 847 O O . LEU A 1 115 ? -30.532 -0.749 37.476 1.00 86.44 115 LEU A O 1
ATOM 851 N N . LEU A 1 116 ? -28.358 -1.206 37.338 1.00 86.38 116 LEU A N 1
ATOM 852 C CA . LEU A 1 116 ? -28.552 -2.382 36.485 1.00 86.38 116 LEU A CA 1
ATOM 853 C C . LEU A 1 116 ? -29.374 -3.475 37.203 1.00 86.38 116 LEU A C 1
ATOM 855 O O . LEU A 1 116 ? -30.285 -4.053 36.606 1.00 86.38 116 LEU A O 1
ATOM 859 N N . GLY A 1 117 ? -29.123 -3.679 38.500 1.00 83.75 117 GLY A N 1
ATOM 860 C CA . GLY A 1 117 ? -29.885 -4.593 39.352 1.00 83.75 117 GLY A CA 1
ATOM 861 C C . GLY A 1 117 ? -31.349 -4.186 39.567 1.00 83.75 117 GLY A C 1
ATOM 862 O O . GLY A 1 117 ? -32.210 -5.061 39.595 1.00 83.75 117 GLY A O 1
ATOM 863 N N . GLU A 1 118 ? -31.666 -2.889 39.645 1.00 83.75 118 GLU A N 1
ATOM 864 C CA . GLU A 1 118 ? -33.055 -2.385 39.702 1.00 83.75 118 GLU A CA 1
ATOM 865 C C . GLU A 1 118 ? -33.849 -2.737 38.440 1.00 83.75 118 GLU A C 1
ATOM 867 O O . GLU A 1 118 ? -35.047 -3.009 38.509 1.00 83.75 118 GLU A O 1
ATOM 872 N N . PHE A 1 119 ? -33.170 -2.781 37.294 1.00 82.25 119 PHE A N 1
ATOM 873 C CA . PHE A 1 119 ? -33.743 -3.243 36.031 1.00 82.25 119 PHE A CA 1
ATOM 874 C C . PHE A 1 119 ? -33.741 -4.778 35.910 1.00 82.25 119 PHE A C 1
ATOM 876 O O . PHE A 1 119 ? -34.310 -5.315 34.965 1.00 82.25 119 PHE A O 1
ATOM 883 N N . GLY A 1 120 ? -33.155 -5.496 36.875 1.00 82.50 120 GLY A N 1
ATOM 884 C CA . GLY A 1 120 ? -33.130 -6.958 36.930 1.00 82.50 120 GLY A CA 1
ATOM 885 C C . GLY A 1 120 ? -31.992 -7.610 36.143 1.00 82.50 120 GLY A C 1
ATOM 886 O O . GLY A 1 120 ? -32.051 -8.812 35.885 1.00 82.50 120 GLY A O 1
ATOM 887 N N . TYR A 1 121 ? -30.958 -6.854 35.761 1.00 84.62 121 TYR A N 1
ATOM 888 C CA . TYR A 1 121 ? -29.854 -7.359 34.944 1.00 84.62 121 TYR A CA 1
ATOM 889 C C . TYR A 1 121 ? -28.502 -7.141 35.619 1.00 84.62 121 TYR A C 1
ATOM 891 O O . TYR A 1 121 ? -28.203 -6.061 36.104 1.00 84.62 121 TYR A O 1
ATOM 899 N N . ASP A 1 122 ? -27.617 -8.134 35.559 1.00 79.75 122 ASP A N 1
ATOM 900 C CA . ASP A 1 122 ? -26.253 -7.995 36.097 1.00 79.75 122 ASP A CA 1
ATOM 901 C C . ASP A 1 122 ? -25.280 -7.321 35.114 1.00 79.75 122 ASP A C 1
ATOM 903 O O . ASP A 1 122 ? -24.197 -6.867 35.491 1.00 79.75 122 ASP A O 1
ATOM 907 N N . LYS A 1 123 ? -25.623 -7.299 33.819 1.00 82.25 123 LYS A N 1
ATOM 908 C CA . LYS A 1 123 ? -24.760 -6.807 32.736 1.00 82.25 123 LYS A CA 1
ATOM 909 C C . LYS A 1 123 ? -25.574 -6.046 31.701 1.00 82.25 123 LYS A C 1
ATOM 911 O O . LYS A 1 123 ? -26.647 -6.490 31.310 1.00 82.25 123 LYS A O 1
ATOM 916 N N . LEU A 1 124 ? -24.990 -4.975 31.160 1.00 80.94 124 LEU A N 1
ATOM 917 C CA . LEU A 1 124 ? -25.610 -4.156 30.113 1.00 80.94 124 LEU A CA 1
ATOM 918 C C . LEU A 1 124 ? -25.978 -4.964 28.858 1.00 80.94 124 LEU A C 1
ATOM 920 O O . LEU A 1 124 ? -26.970 -4.670 28.208 1.00 80.94 124 LEU A O 1
ATOM 924 N N . SER A 1 125 ? -25.203 -6.008 28.544 1.00 81.25 125 SER A N 1
ATOM 925 C CA . SER A 1 125 ? -25.461 -6.896 27.403 1.00 81.25 125 SER A CA 1
ATOM 926 C C . SER A 1 125 ? -26.699 -7.786 27.563 1.00 81.25 125 SER A C 1
ATOM 928 O O . SER A 1 125 ? -27.090 -8.423 26.594 1.00 81.25 125 SER A O 1
ATOM 930 N N . ALA A 1 126 ? -27.268 -7.889 28.768 1.00 81.69 126 ALA A N 1
ATOM 931 C CA . ALA A 1 126 ? -28.486 -8.658 29.029 1.00 81.69 126 ALA A CA 1
ATOM 932 C C . ALA A 1 126 ? -29.752 -7.782 29.017 1.00 81.69 126 ALA A C 1
ATOM 934 O O . ALA A 1 126 ? -30.852 -8.320 29.046 1.00 81.69 126 ALA A O 1
ATOM 935 N N . VAL A 1 127 ? -29.597 -6.454 28.973 1.00 83.12 127 VAL A N 1
ATOM 936 C CA . VAL A 1 127 ? -30.708 -5.499 28.982 1.00 83.12 127 VAL A CA 1
ATOM 937 C C . VAL A 1 127 ? -31.298 -5.413 27.559 1.00 83.12 127 VAL A C 1
ATOM 939 O O . VAL A 1 127 ? -30.527 -5.227 26.611 1.00 83.12 127 VAL A O 1
ATOM 942 N N . PRO A 1 128 ? -32.626 -5.540 27.381 1.00 81.31 128 PRO A N 1
ATOM 943 C CA . PRO A 1 128 ? -33.285 -5.384 26.087 1.00 81.31 128 PRO A CA 1
ATOM 944 C C . PRO A 1 128 ? -33.316 -3.914 25.653 1.00 81.31 128 PRO A C 1
ATOM 946 O O . PRO A 1 128 ? -33.389 -3.011 26.489 1.00 81.31 128 PRO A O 1
ATOM 949 N N . GLU A 1 129 ? -33.303 -3.682 24.341 1.00 80.38 129 GLU A N 1
ATOM 950 C CA . GLU A 1 129 ? -33.251 -2.341 23.733 1.00 80.38 129 GLU A CA 1
ATOM 951 C C . GLU A 1 129 ? -34.406 -1.435 24.185 1.00 80.38 129 GLU A C 1
ATOM 953 O O . GLU A 1 129 ? -34.209 -0.248 24.441 1.00 80.38 129 GLU A O 1
ATOM 958 N N . GLU A 1 130 ? -35.580 -2.018 24.433 1.00 80.62 130 GLU A N 1
ATOM 959 C CA . GLU A 1 130 ? -36.765 -1.333 24.967 1.00 80.62 130 GLU A CA 1
ATOM 960 C C . GLU A 1 130 ? -36.510 -0.629 26.313 1.00 80.62 130 GLU A C 1
ATOM 962 O O . GLU A 1 130 ? -37.164 0.359 26.649 1.00 80.62 130 GLU A O 1
ATOM 967 N N . GLN A 1 131 ? -35.545 -1.118 27.097 1.00 79.44 131 GLN A N 1
ATOM 968 C CA . GLN A 1 131 ? -35.210 -0.578 28.415 1.00 79.44 131 GLN A CA 1
ATOM 969 C C . GLN A 1 131 ? -34.016 0.388 28.385 1.00 79.44 131 GLN A C 1
ATOM 971 O O . GLN A 1 131 ? -33.724 1.024 29.401 1.00 79.44 131 GLN A O 1
ATOM 976 N N . TYR A 1 132 ? -33.347 0.566 27.239 1.00 82.56 132 TYR A N 1
ATOM 977 C CA . TYR A 1 132 ? -32.183 1.456 27.121 1.00 82.56 132 TYR A CA 1
ATOM 978 C C . TYR A 1 132 ? -32.537 2.914 27.362 1.00 82.56 132 TYR A C 1
ATOM 980 O O . TYR A 1 132 ? -31.805 3.600 28.072 1.00 82.56 132 TYR A O 1
ATOM 988 N N . ALA A 1 133 ? -33.680 3.375 26.855 1.00 80.88 133 ALA A N 1
ATOM 989 C CA . ALA A 1 133 ? -34.135 4.744 27.071 1.00 80.88 133 ALA A CA 1
ATOM 990 C C . ALA A 1 133 ? -34.350 5.050 28.566 1.00 80.88 133 ALA A C 1
ATOM 992 O O . ALA A 1 133 ? -33.881 6.070 29.078 1.00 80.88 133 ALA A O 1
ATOM 993 N N . ALA A 1 134 ? -34.999 4.133 29.287 1.00 81.62 134 ALA A N 1
ATOM 994 C CA . ALA A 1 134 ? -35.252 4.269 30.719 1.00 81.62 134 ALA A CA 1
ATOM 995 C C . ALA A 1 134 ? -33.956 4.188 31.544 1.00 81.62 134 ALA A C 1
ATOM 997 O O . ALA A 1 134 ? -33.744 5.003 32.448 1.00 81.62 134 ALA A O 1
ATOM 998 N N . LEU A 1 135 ? -33.062 3.254 31.206 1.00 84.50 135 LEU A N 1
ATOM 999 C CA . LEU A 1 135 ? -31.776 3.093 31.882 1.00 84.50 135 LEU A CA 1
ATOM 1000 C C . LEU A 1 135 ? -30.863 4.309 31.659 1.00 84.50 135 LEU A C 1
ATOM 1002 O O . LEU A 1 135 ? -30.209 4.772 32.591 1.00 84.50 135 LEU A O 1
ATOM 1006 N N . PHE A 1 136 ? -30.856 4.873 30.451 1.00 83.44 136 PHE A N 1
ATOM 1007 C CA . PHE A 1 136 ? -30.073 6.062 30.111 1.00 83.44 136 PHE A CA 1
ATOM 1008 C C . PHE A 1 136 ? -30.540 7.306 30.865 1.00 83.44 136 PHE A C 1
ATOM 1010 O O . PHE A 1 136 ? -29.713 8.055 31.388 1.00 83.44 136 PHE A O 1
ATOM 1017 N N . ALA A 1 137 ? -31.857 7.513 30.958 1.00 82.81 137 ALA A N 1
ATOM 1018 C CA . ALA A 1 137 ? -32.433 8.622 31.712 1.00 82.81 137 ALA A CA 1
ATOM 1019 C C . ALA A 1 137 ? -32.027 8.555 33.191 1.00 82.81 137 ALA A C 1
ATOM 1021 O O . ALA A 1 137 ? -31.488 9.525 33.723 1.00 82.81 137 ALA A O 1
ATOM 1022 N N . ARG A 1 138 ? -32.182 7.386 33.824 1.00 82.06 138 ARG A N 1
ATOM 1023 C CA . ARG A 1 138 ? -31.789 7.174 35.226 1.00 82.06 138 ARG A CA 1
ATOM 1024 C C . ARG A 1 138 ? -30.286 7.277 35.447 1.00 82.06 138 ARG A C 1
ATOM 1026 O O . ARG A 1 138 ? -29.841 7.850 36.435 1.00 82.06 138 ARG A O 1
ATOM 1033 N N . ALA A 1 139 ? -29.479 6.781 34.516 1.00 84.62 139 ALA A N 1
ATOM 1034 C CA . ALA A 1 139 ? -28.032 6.907 34.614 1.00 84.62 139 ALA A CA 1
ATOM 1035 C C . ALA A 1 139 ? -27.572 8.373 34.494 1.00 84.62 139 ALA A C 1
ATOM 1037 O O . ALA A 1 139 ? -26.626 8.777 35.164 1.00 84.62 139 ALA A O 1
ATOM 1038 N N . LYS A 1 140 ? -28.260 9.206 33.704 1.00 82.56 140 LYS A N 1
ATOM 1039 C CA . LYS A 1 140 ? -27.971 10.647 33.603 1.00 82.56 140 LYS A CA 1
ATOM 1040 C C . LYS A 1 140 ? -28.247 11.404 34.909 1.00 82.56 140 LYS A C 1
ATOM 1042 O O . LYS A 1 140 ? -27.581 12.406 35.163 1.00 82.56 140 LYS A O 1
ATOM 1047 N N . GLU A 1 141 ? -29.172 10.919 35.738 1.00 81.75 141 GLU A N 1
ATOM 1048 C CA . GLU A 1 141 ? -29.446 11.457 37.082 1.00 81.75 141 GLU A CA 1
ATOM 1049 C C . GLU A 1 141 ? -28.335 11.134 38.094 1.00 81.75 141 GLU A C 1
ATOM 1051 O O . GLU A 1 141 ? -28.214 11.821 39.103 1.00 81.75 141 GLU A O 1
ATOM 1056 N N . LEU A 1 142 ? -27.493 10.126 37.828 1.00 74.25 142 LEU A N 1
ATOM 1057 C CA . LEU A 1 142 ? -26.379 9.736 38.704 1.00 74.25 142 LEU A CA 1
ATOM 1058 C C . LEU A 1 142 ? -25.132 10.632 38.559 1.00 74.25 142 LEU A C 1
ATOM 1060 O O . LEU A 1 142 ? -24.114 10.321 39.175 1.00 74.25 142 LEU A O 1
ATOM 1064 N N . LYS A 1 143 ? -25.193 11.699 37.752 1.00 58.81 143 LYS A N 1
ATOM 1065 C CA . LYS A 1 143 ? -24.079 12.620 37.481 1.00 58.81 143 LYS A CA 1
ATOM 1066 C C . LYS A 1 143 ? -23.686 13.483 38.683 1.00 58.81 143 LYS A C 1
ATOM 1068 O O . LYS A 1 143 ? -24.588 13.970 39.395 1.00 58.81 143 LYS A O 1
#

Foldseek 3Di:
DDPVVVVVVVVVVVVVVVVVLVVVVVCLCVVVVPDDPDPPPDDDRDDGVVVVDDVVVVVVVVVVVVVVVVVVVVVDVPPPPDDDPCPPCQPDLVNLCVLLVVCVVVVCVVVLCVLCVVVPHNDSVVDDSVCSVVSVVVSVVSD

Mean predicted aligned error: 19.75 Å

Secondary structure (DSSP, 8-state):
--HHHHHHHHHHHHHHHHHHHHHHHHHHHHHHHT--S-TT--SPPPPPGGGT--HHHHHHHHHHHHHHHHHHHH--TTSTTS----------HHHHHHHHHHHHHTT-HHHHHHHHHHTT-SSGGGS-GGGHHHHHHHHHHT-

Organism: NCBI:txid1050174